Protein AF-A0A924B5R8-F1 (afdb_monomer_lite)

Secondary structure (DSSP, 8-state):
--HHHHHHHHHHHHHHHHHHHHHSTTS-GGGHHHHHHHHHHHHHS-GGGS-HHHHHHHHHHHHHHHHHHHHHHHHHHHTTT--HHHHHHHHHHHHHHHHHHHHHHGGGHHHHHHHHHHHHHHHHHHHHHHHHHHHH-TTPPPP-HHHHHHHHHHHHHHHHHHHHHHHHHHHHHHHHHH-

Radius of gyration: 19.92 Å; chains: 1; bounding box: 46×23×65 Å

pLDDT: mean 93.42, std 4.6, range [59.34, 98.38]

Foldseek 3Di:
DPLVVVLVVLLVVLLVQLLLCLLQVLDNSLVSLVVSLVVLCVSVVDCVLQDPVLVVLSVVLSVVLVVLLLCLLCVLQVVLPADPLLSVQLVVLLNVQLVVCCVPVPPCSSNVRRLVRSLVRSLVRRVVVVVVVCVVPVPDDDGPSVSNSVSSNRSSVRSSVVSNVSSVVSSVSSVSSSD

Sequence (179 aa):
METDSIVLLVIALAAFASALFTVAPILPGTLFIPLGAVIVGWVTGDWNRFPAWFWIAQGLLVVAYFVVDHVAQVAGVKRVGGSRAAMVGGAVGVFAGPLILAAVLGPFALLIGPPVGAVVGTLIGEQHAHRRRRELTPDMAAPDYRRLGFGALLAYVVSTGVKLGIVIVQVVLLWVCAR

Structure (mmCIF, N/CA/C/O backbone):
data_AF-A0A924B5R8-F1
#
_entry.id   AF-A0A924B5R8-F1
#
loop_
_atom_site.group_PDB
_atom_site.id
_atom_site.type_symbol
_atom_site.label_atom_id
_atom_site.label_alt_id
_atom_site.label_comp_id
_atom_site.label_asym_id
_atom_site.label_entity_id
_atom_site.label_seq_id
_atom_site.pdbx_PDB_ins_code
_atom_site.Cartn_x
_atom_site.Cartn_y
_atom_site.Cartn_z
_atom_site.occupancy
_atom_site.B_iso_or_equiv
_atom_site.auth_seq_id
_atom_site.auth_comp_id
_atom_site.auth_asym_id
_atom_site.auth_atom_id
_atom_site.pdbx_PDB_model_num
ATOM 1 N N . MET A 1 1 ? -9.359 5.883 32.866 1.00 59.34 1 MET A N 1
ATOM 2 C CA . MET A 1 1 ? -9.598 6.408 31.507 1.00 59.34 1 MET A CA 1
ATOM 3 C C . MET A 1 1 ? -11.014 6.016 31.145 1.00 59.34 1 MET A C 1
ATOM 5 O O . MET A 1 1 ? -11.348 4.856 31.337 1.00 59.34 1 MET A O 1
ATOM 9 N N . GLU A 1 2 ? -11.848 6.969 30.750 1.00 82.12 2 GLU A N 1
ATOM 10 C CA . GLU A 1 2 ? -13.227 6.696 30.333 1.00 82.12 2 GLU A CA 1
ATOM 11 C C . GLU A 1 2 ? -13.211 5.837 29.056 1.00 82.12 2 GLU A C 1
ATOM 13 O O . GLU A 1 2 ? -12.318 6.015 28.221 1.00 82.12 2 GLU A O 1
ATOM 18 N N . THR A 1 3 ? -14.134 4.882 28.914 1.00 83.06 3 THR A N 1
ATOM 19 C CA . THR A 1 3 ? -14.167 3.935 27.779 1.00 83.06 3 THR A CA 1
ATOM 20 C C . THR A 1 3 ? -14.129 4.662 26.432 1.00 83.06 3 THR A C 1
ATOM 22 O O . THR A 1 3 ? -13.390 4.266 25.532 1.00 83.06 3 THR A O 1
ATOM 25 N N . ASP A 1 4 ? -14.802 5.805 26.339 1.00 87.62 4 ASP A N 1
ATOM 26 C CA . ASP A 1 4 ? -14.841 6.654 25.147 1.00 87.62 4 ASP A CA 1
ATOM 27 C C . ASP A 1 4 ? -13.459 7.202 24.761 1.00 87.62 4 ASP A C 1
ATOM 29 O O . ASP A 1 4 ? -13.103 7.264 23.582 1.00 87.62 4 ASP A O 1
ATOM 33 N N . SER A 1 5 ? -12.625 7.531 25.754 1.00 91.56 5 SER A N 1
ATOM 34 C CA . SER A 1 5 ? -11.247 7.977 25.515 1.00 91.56 5 SER A CA 1
ATOM 35 C C . SER A 1 5 ? -10.382 6.848 24.946 1.00 91.56 5 SER A C 1
ATOM 37 O O . SER A 1 5 ? -9.521 7.097 24.102 1.00 91.56 5 SER A O 1
ATOM 39 N N . ILE A 1 6 ? -10.615 5.601 25.376 1.00 91.56 6 ILE A N 1
ATOM 40 C CA . ILE A 1 6 ? -9.912 4.427 24.835 1.00 91.56 6 ILE A CA 1
ATOM 41 C C . ILE A 1 6 ? -10.319 4.198 23.377 1.00 91.56 6 ILE A C 1
ATOM 43 O O . ILE A 1 6 ? -9.451 3.986 22.531 1.00 91.56 6 ILE A O 1
ATOM 47 N N . VAL A 1 7 ? -11.613 4.284 23.061 1.00 93.75 7 VAL A N 1
ATOM 48 C CA . VAL A 1 7 ? -12.118 4.102 21.690 1.00 93.75 7 VAL A CA 1
ATOM 49 C C . VAL A 1 7 ? -11.499 5.126 20.738 1.00 93.75 7 VAL A C 1
ATOM 51 O O . VAL A 1 7 ? -10.965 4.749 19.693 1.00 93.75 7 VAL A O 1
ATOM 54 N N . LEU A 1 8 ? -11.489 6.408 21.114 1.00 94.62 8 LEU A N 1
ATOM 55 C CA . LEU A 1 8 ? -10.874 7.462 20.300 1.00 94.62 8 LEU A CA 1
ATOM 56 C C . LEU A 1 8 ? -9.373 7.236 20.088 1.00 94.62 8 LEU A C 1
ATOM 58 O O . LEU A 1 8 ? -8.878 7.435 18.977 1.00 94.62 8 LEU A O 1
ATOM 62 N N . LEU A 1 9 ? -8.658 6.777 21.119 1.00 95.44 9 LEU A N 1
ATOM 63 C CA . LEU A 1 9 ? -7.240 6.441 21.006 1.00 95.44 9 LEU A CA 1
ATOM 64 C C . LEU A 1 9 ? -7.011 5.298 20.010 1.00 95.44 9 LEU A C 1
ATOM 66 O O . LEU A 1 9 ? -6.135 5.401 19.153 1.00 95.44 9 LEU A O 1
ATOM 70 N N . VAL A 1 10 ? -7.810 4.230 20.078 1.00 95.94 10 VAL A N 1
ATOM 71 C CA . VAL A 1 10 ? -7.704 3.092 19.151 1.00 95.94 10 VAL A CA 1
ATOM 72 C C . VAL A 1 10 ? -7.968 3.533 17.712 1.00 95.94 10 VAL A C 1
ATOM 74 O O . VAL A 1 10 ? -7.197 3.176 16.821 1.00 95.94 10 VAL A O 1
ATOM 77 N N . ILE A 1 11 ? -8.998 4.351 17.475 1.00 95.75 11 ILE A N 1
ATOM 78 C CA . ILE A 1 11 ? -9.304 4.888 16.139 1.00 95.75 11 ILE A CA 1
ATOM 79 C C . ILE A 1 11 ? -8.141 5.742 15.622 1.00 95.75 11 ILE A C 1
ATOM 81 O O . ILE A 1 11 ? -7.722 5.573 14.476 1.00 95.75 11 ILE A O 1
ATOM 85 N N . ALA A 1 12 ? -7.589 6.629 16.456 1.00 96.81 12 ALA A N 1
ATOM 86 C CA . ALA A 1 12 ? -6.471 7.488 16.076 1.00 96.81 12 ALA A CA 1
ATOM 87 C C . ALA A 1 12 ? -5.215 6.676 15.722 1.00 96.81 12 ALA A C 1
ATOM 89 O O . ALA A 1 12 ? -4.580 6.936 14.699 1.00 96.81 12 ALA A O 1
ATOM 90 N N . LEU A 1 13 ? -4.886 5.658 16.523 1.00 97.56 13 LEU A N 1
ATOM 91 C CA . LEU A 1 13 ? -3.752 4.768 16.266 1.00 97.56 13 LEU A CA 1
ATOM 92 C C . LEU A 1 13 ? -3.958 3.934 14.998 1.00 97.56 13 LEU A C 1
ATOM 94 O O . LEU A 1 13 ? -3.040 3.829 14.184 1.00 97.56 13 LEU A O 1
ATOM 98 N N . ALA A 1 14 ? -5.160 3.389 14.792 1.00 97.12 14 ALA A N 1
ATOM 99 C CA . ALA A 1 14 ? -5.5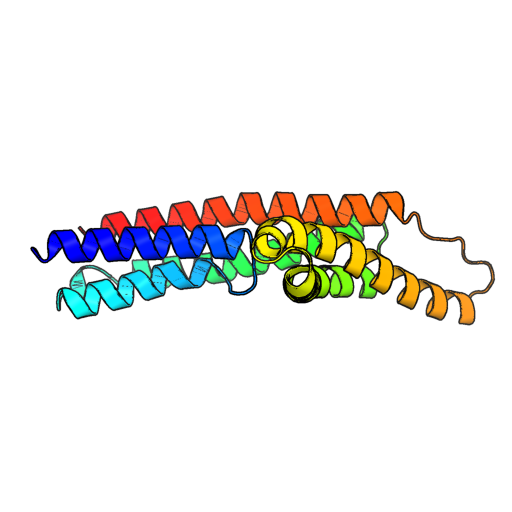00 2.642 13.586 1.00 97.12 14 ALA A CA 1
ATOM 100 C C . ALA A 1 14 ? -5.401 3.526 12.332 1.00 97.12 14 ALA A C 1
ATOM 102 O O . ALA A 1 14 ? -4.806 3.110 11.338 1.00 97.12 14 ALA A O 1
ATOM 103 N N . ALA A 1 15 ? -5.917 4.757 12.380 1.00 97.25 15 ALA A N 1
ATOM 104 C CA . ALA A 1 15 ? -5.834 5.717 11.280 1.00 97.25 15 ALA A CA 1
ATOM 105 C C . ALA A 1 15 ? -4.383 6.120 10.974 1.00 97.25 15 ALA A C 1
ATOM 107 O O . ALA A 1 15 ? -3.966 6.096 9.814 1.00 97.25 15 ALA A O 1
ATOM 108 N N . PHE A 1 16 ? -3.596 6.432 12.009 1.00 96.69 16 PHE A N 1
ATOM 109 C CA . PHE A 1 16 ? -2.185 6.786 11.862 1.00 96.69 16 PHE A CA 1
ATOM 110 C C . PHE A 1 16 ? -1.372 5.638 11.258 1.00 96.69 16 PHE A C 1
ATOM 112 O O . PHE A 1 16 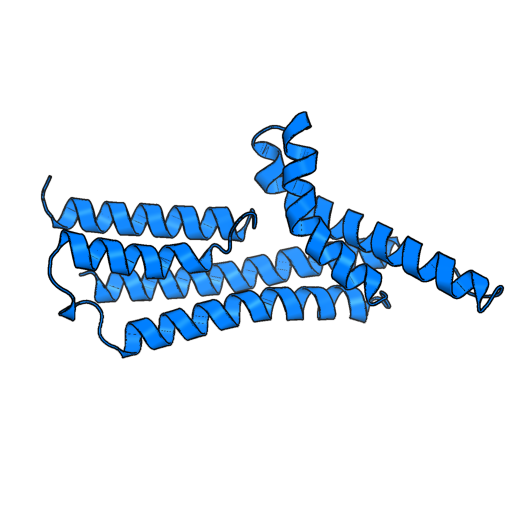? -0.670 5.840 10.266 1.00 96.69 16 PHE A O 1
ATOM 119 N N . ALA A 1 17 ? -1.511 4.424 11.800 1.00 96.00 17 ALA A N 1
ATOM 120 C CA . ALA A 1 17 ? -0.846 3.242 11.265 1.00 96.00 17 ALA A CA 1
ATOM 121 C C . ALA A 1 17 ? -1.271 2.984 9.811 1.00 96.00 17 ALA A C 1
ATOM 123 O O . ALA A 1 17 ? -0.417 2.786 8.949 1.00 96.00 17 ALA A O 1
ATOM 124 N N . SER A 1 18 ? -2.568 3.076 9.501 1.00 96.25 18 SER A N 1
ATOM 125 C CA . SER A 1 18 ? -3.074 2.877 8.136 1.00 96.25 18 SER A CA 1
ATOM 126 C C . SER A 1 18 ? -2.466 3.856 7.135 1.00 96.25 18 SER A C 1
ATOM 128 O O . SER A 1 18 ? -2.075 3.451 6.039 1.00 96.25 18 SER A O 1
ATOM 130 N N . ALA A 1 19 ? -2.363 5.137 7.498 1.00 95.06 19 ALA A N 1
ATOM 131 C CA . ALA A 1 19 ? -1.753 6.158 6.653 1.00 95.06 19 ALA A CA 1
ATOM 132 C C . ALA A 1 19 ? -0.245 5.915 6.484 1.00 95.06 19 ALA A C 1
ATOM 134 O O . ALA A 1 19 ? 0.249 5.881 5.354 1.00 95.06 19 ALA A O 1
ATOM 135 N N . LEU A 1 20 ? 0.468 5.668 7.588 1.00 93.19 20 LEU A N 1
ATOM 136 C CA . LEU A 1 20 ? 1.909 5.423 7.590 1.00 93.19 20 LEU A CA 1
ATOM 137 C C . LEU A 1 20 ? 2.273 4.218 6.719 1.00 93.19 20 LEU A C 1
ATOM 139 O O . LEU A 1 20 ? 3.111 4.337 5.830 1.00 93.19 20 LEU A O 1
ATOM 143 N N . PHE A 1 21 ? 1.603 3.084 6.919 1.00 92.62 21 PHE A N 1
ATOM 144 C CA . PHE A 1 21 ? 1.858 1.857 6.166 1.00 92.62 21 PHE A CA 1
ATOM 145 C C . PHE A 1 21 ? 1.294 1.889 4.739 1.00 92.62 21 PHE A C 1
ATOM 147 O O . PHE A 1 21 ? 1.662 1.064 3.913 1.00 92.62 21 PHE A O 1
ATOM 154 N N . THR A 1 22 ? 0.444 2.859 4.393 1.00 93.75 22 THR A N 1
ATOM 155 C CA . THR A 1 22 ? 0.052 3.078 2.991 1.00 93.75 22 THR A CA 1
ATOM 156 C C . THR A 1 22 ? 1.121 3.814 2.197 1.00 93.75 22 THR A C 1
ATOM 158 O O . THR A 1 22 ? 1.313 3.508 1.020 1.00 93.75 22 THR A O 1
ATOM 161 N N . VAL A 1 23 ? 1.829 4.745 2.838 1.00 90.25 23 VAL A N 1
ATOM 162 C CA . VAL A 1 23 ? 2.967 5.457 2.240 1.00 90.25 23 VAL A CA 1
ATOM 163 C C . VAL A 1 23 ? 4.245 4.623 2.324 1.00 90.25 23 VAL A C 1
ATOM 165 O O . VAL A 1 23 ? 5.036 4.623 1.398 1.00 90.25 23 VAL A O 1
ATOM 168 N N . ALA A 1 24 ? 4.456 3.882 3.405 1.00 87.81 24 ALA A N 1
ATOM 169 C CA . ALA A 1 24 ? 5.588 2.980 3.569 1.00 87.81 24 ALA A CA 1
ATOM 170 C C . ALA A 1 24 ? 5.070 1.535 3.617 1.00 87.81 24 ALA A C 1
ATOM 172 O O . ALA A 1 24 ? 4.871 1.003 4.713 1.00 87.81 24 ALA A O 1
ATOM 173 N N . PRO A 1 25 ? 4.818 0.897 2.456 1.00 79.25 25 PRO A N 1
ATOM 174 C CA . PRO A 1 25 ? 4.111 -0.377 2.355 1.00 79.25 25 PRO A CA 1
ATOM 175 C C . PRO A 1 25 ? 4.974 -1.566 2.785 1.00 79.25 25 PRO A C 1
ATOM 177 O O . PRO A 1 25 ? 5.170 -2.506 2.034 1.00 79.25 25 PRO A O 1
ATOM 180 N N . ILE A 1 26 ? 5.490 -1.556 4.011 1.00 82.88 26 ILE A N 1
ATOM 181 C CA . ILE A 1 26 ? 6.036 -2.756 4.658 1.00 82.88 26 ILE A CA 1
ATOM 182 C C . ILE A 1 26 ? 4.885 -3.703 5.019 1.00 82.88 26 ILE A C 1
ATOM 184 O O . ILE A 1 26 ? 5.020 -4.920 4.923 1.00 82.88 26 ILE A O 1
ATOM 188 N N . LEU A 1 27 ? 3.738 -3.131 5.395 1.00 87.38 27 LEU A N 1
ATOM 189 C CA . LEU A 1 27 ? 2.485 -3.829 5.654 1.00 87.38 27 LEU A CA 1
ATOM 190 C C . LEU A 1 27 ? 1.342 -3.145 4.890 1.00 87.38 27 LEU A C 1
ATOM 192 O O . LEU A 1 27 ? 1.422 -1.946 4.630 1.00 87.38 27 LEU A O 1
ATOM 196 N N . PRO A 1 28 ? 0.257 -3.859 4.550 1.00 89.94 28 PRO A N 1
ATOM 197 C CA . PRO A 1 28 ? -0.905 -3.242 3.922 1.00 89.94 28 PRO A CA 1
ATOM 198 C C . PRO A 1 28 ? -1.640 -2.345 4.928 1.00 89.94 28 PRO A C 1
ATOM 200 O O . PRO A 1 28 ? -2.309 -2.836 5.839 1.00 89.94 28 PRO A O 1
ATOM 203 N N . GLY A 1 29 ? -1.545 -1.023 4.751 1.00 93.19 29 GLY A N 1
ATOM 204 C CA . GLY A 1 29 ? -2.140 -0.043 5.670 1.00 93.19 29 GLY A CA 1
ATOM 205 C C . GLY A 1 29 ? -3.649 -0.222 5.880 1.00 93.19 29 GLY A C 1
ATOM 206 O O . GLY A 1 29 ? -4.160 -0.016 6.974 1.00 93.19 29 GLY A O 1
ATOM 207 N N . THR A 1 30 ? -4.361 -0.705 4.863 1.00 96.62 30 THR A N 1
ATOM 208 C CA . THR A 1 30 ? -5.808 -0.971 4.916 1.00 96.62 30 THR A CA 1
ATOM 209 C C . THR A 1 30 ? -6.242 -1.949 6.019 1.00 96.62 30 THR A C 1
ATOM 211 O O . THR A 1 30 ? -7.388 -1.896 6.460 1.00 96.62 30 THR A O 1
ATOM 214 N N . LEU A 1 31 ? -5.345 -2.824 6.496 1.00 97.12 31 LEU A N 1
ATOM 215 C CA . LEU A 1 31 ? -5.670 -3.849 7.496 1.00 97.12 31 LEU A CA 1
ATOM 216 C C . LEU A 1 31 ? -5.780 -3.292 8.919 1.00 97.12 31 LEU A C 1
ATOM 218 O O . LEU A 1 31 ? -6.460 -3.887 9.753 1.00 97.12 31 LEU A O 1
ATOM 222 N N . PHE A 1 32 ? -5.160 -2.147 9.211 1.00 97.69 32 PHE A N 1
ATOM 223 C CA . PHE A 1 32 ? -5.186 -1.580 10.561 1.00 97.69 32 PHE A CA 1
ATOM 224 C C . PHE A 1 32 ? -6.577 -1.068 10.958 1.00 97.69 32 PHE A C 1
ATOM 226 O O . PHE A 1 32 ? -6.902 -1.070 12.143 1.00 97.69 32 PHE A O 1
ATOM 233 N N . ILE A 1 33 ? -7.433 -0.697 9.999 1.00 98.06 33 ILE A N 1
ATOM 234 C CA . ILE A 1 33 ? -8.798 -0.232 10.285 1.00 98.06 33 ILE A CA 1
ATOM 235 C C . ILE A 1 33 ? -9.744 -1.348 10.758 1.00 98.06 33 ILE A C 1
ATOM 237 O O . ILE A 1 33 ? -10.320 -1.195 11.839 1.00 98.06 33 ILE A O 1
ATOM 241 N N . PRO A 1 34 ? -9.923 -2.473 10.035 1.00 97.62 34 PRO A N 1
ATOM 242 C CA . PRO A 1 34 ? -10.736 -3.576 10.542 1.00 97.62 34 PRO A CA 1
ATOM 243 C C . PRO A 1 34 ? -10.154 -4.169 11.834 1.00 97.62 34 PRO A C 1
ATOM 245 O O . PRO A 1 34 ? -10.922 -4.546 12.714 1.00 97.62 34 PRO A O 1
ATOM 248 N N . LEU A 1 35 ? -8.825 -4.181 12.010 1.00 97.75 35 LEU A N 1
ATOM 249 C CA . LEU A 1 35 ? -8.208 -4.540 13.294 1.00 97.75 35 LEU A CA 1
ATOM 250 C C . LEU A 1 35 ? -8.600 -3.565 14.415 1.00 97.75 35 LEU A C 1
ATOM 252 O O . LEU A 1 35 ? -8.934 -4.000 15.514 1.00 97.75 35 LEU A O 1
ATOM 256 N N . GLY A 1 36 ? -8.627 -2.260 14.133 1.00 97.12 36 GLY A N 1
ATOM 257 C CA . GLY A 1 36 ? -9.127 -1.244 15.058 1.00 97.12 36 GLY A CA 1
ATOM 258 C C . GLY A 1 36 ? -10.577 -1.498 15.481 1.00 97.12 36 GLY A C 1
ATOM 259 O O . GLY A 1 36 ? -10.877 -1.429 16.669 1.00 97.12 36 GLY A O 1
ATOM 260 N N . ALA A 1 37 ? -11.457 -1.875 14.545 1.00 97.25 37 ALA A N 1
ATOM 261 C CA . ALA A 1 37 ? -12.836 -2.262 14.865 1.00 97.25 37 ALA A CA 1
ATOM 262 C C . ALA A 1 37 ? -12.910 -3.484 15.791 1.00 97.25 37 ALA A C 1
ATOM 264 O O . ALA A 1 37 ? -13.668 -3.465 16.758 1.00 97.25 37 ALA A O 1
ATOM 265 N N . VAL A 1 38 ? -12.100 -4.524 15.540 1.00 97.56 38 VAL A N 1
ATOM 266 C CA . VAL A 1 38 ? -12.022 -5.700 16.430 1.00 97.56 38 VAL A CA 1
ATOM 267 C C . VAL A 1 38 ? -11.631 -5.276 17.847 1.00 97.56 38 VAL A C 1
ATOM 269 O O . VAL A 1 38 ? -12.280 -5.680 18.810 1.00 97.56 38 VAL A O 1
ATOM 272 N N . ILE A 1 39 ? -10.608 -4.426 17.979 1.00 96.69 39 ILE A N 1
ATOM 273 C CA . ILE A 1 39 ? -10.133 -3.943 19.282 1.00 96.69 39 ILE A CA 1
ATOM 274 C C . ILE A 1 39 ? -11.219 -3.120 19.989 1.00 96.69 39 ILE A C 1
ATOM 276 O O . ILE A 1 39 ? -11.460 -3.335 21.175 1.00 96.69 39 ILE A O 1
ATOM 280 N N . VAL A 1 40 ? -11.909 -2.217 19.281 1.00 95.81 40 VAL A N 1
ATOM 281 C CA . VAL A 1 40 ? -13.022 -1.437 19.853 1.00 95.81 40 VAL A CA 1
ATOM 282 C C . VAL A 1 40 ? -14.149 -2.355 20.332 1.00 95.81 40 VAL A C 1
ATOM 284 O O . VAL A 1 40 ? -14.644 -2.168 21.444 1.00 95.81 40 VAL A O 1
ATOM 287 N N . GLY A 1 41 ? -14.522 -3.371 19.549 1.00 95.19 41 GLY A N 1
ATOM 288 C CA . GLY A 1 41 ? -15.537 -4.355 19.942 1.00 95.19 41 GLY A CA 1
ATOM 289 C C . GLY A 1 41 ? -15.154 -5.117 21.214 1.00 95.19 41 GLY A C 1
ATOM 290 O O . GLY A 1 41 ? -15.987 -5.301 22.098 1.00 95.19 41 GLY A O 1
ATOM 291 N N . TRP A 1 42 ? -13.880 -5.493 21.366 1.00 95.19 42 TRP A N 1
ATOM 292 C CA . TRP A 1 42 ? -13.378 -6.158 22.578 1.00 95.19 42 TRP A CA 1
ATOM 293 C C . TRP A 1 42 ? -13.345 -5.246 23.801 1.00 95.19 42 TRP A C 1
ATOM 295 O O . TRP A 1 42 ? -13.754 -5.666 24.879 1.00 95.19 42 TRP A O 1
ATOM 305 N N . VAL A 1 43 ? -12.871 -4.009 23.647 1.00 93.25 43 VAL A N 1
ATOM 306 C CA . VAL A 1 43 ? -12.754 -3.053 24.759 1.00 93.25 43 VAL A CA 1
ATOM 307 C C . VAL A 1 43 ? -14.125 -2.629 25.281 1.00 93.25 43 VAL A C 1
ATOM 309 O O . VAL A 1 43 ? -14.298 -2.464 26.485 1.00 93.25 43 VAL A O 1
ATOM 312 N N . THR A 1 44 ? -15.095 -2.440 24.386 1.00 92.38 44 THR A N 1
ATOM 313 C CA . THR A 1 44 ? -16.453 -2.008 24.754 1.00 92.38 44 THR A CA 1
ATOM 314 C C . THR A 1 44 ? -17.359 -3.169 25.157 1.00 92.38 44 THR A C 1
ATOM 316 O O . THR A 1 44 ? -18.347 -2.953 25.853 1.00 92.38 44 THR A O 1
ATOM 319 N N . GLY A 1 45 ? -17.049 -4.393 24.716 1.00 92.25 45 GLY A N 1
ATOM 320 C CA . GLY A 1 45 ? -17.941 -5.548 24.837 1.00 92.25 45 GLY A CA 1
ATOM 321 C C . GLY A 1 45 ? -19.185 -5.459 23.943 1.00 92.25 45 GLY A C 1
ATOM 322 O O . GLY A 1 45 ? -20.070 -6.305 24.053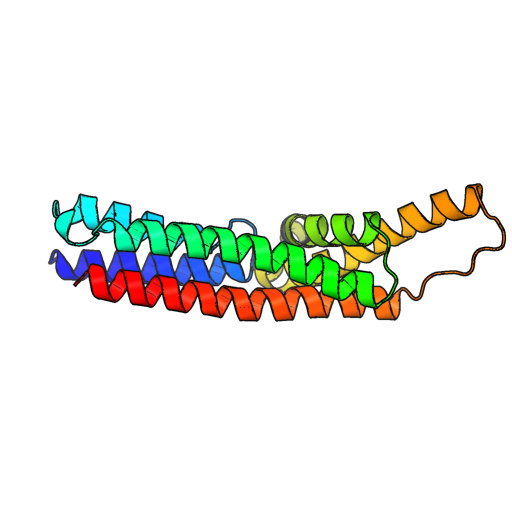 1.00 92.25 45 GLY A O 1
ATOM 323 N N . ASP A 1 46 ? -19.262 -4.458 23.060 1.00 91.12 46 ASP A N 1
ATOM 324 C CA . ASP A 1 46 ? -20.437 -4.147 22.252 1.00 91.12 46 ASP A CA 1
ATOM 325 C C . ASP A 1 46 ? -20.151 -4.330 20.758 1.00 91.12 46 ASP A C 1
ATOM 327 O O . ASP A 1 46 ? -19.751 -3.420 20.030 1.00 91.12 46 ASP A O 1
ATOM 331 N N . TRP A 1 47 ? -20.381 -5.551 20.288 1.00 92.69 47 TRP A N 1
ATOM 332 C CA . TRP A 1 47 ? -20.227 -5.907 18.880 1.00 92.69 47 TRP A CA 1
ATOM 333 C C . TRP A 1 47 ? -21.362 -5.416 17.988 1.00 92.69 47 TRP A C 1
ATOM 335 O O . TRP A 1 47 ? -21.205 -5.413 16.765 1.00 92.69 47 TRP A O 1
ATOM 345 N N . ASN A 1 48 ? -22.480 -4.969 18.566 1.00 91.81 48 ASN A N 1
ATOM 346 C CA . ASN A 1 48 ? -23.601 -4.454 17.782 1.00 91.81 48 ASN A CA 1
ATOM 347 C C . ASN A 1 48 ? -23.248 -3.129 17.090 1.00 91.81 48 ASN A C 1
ATOM 349 O O . ASN A 1 48 ? -23.860 -2.793 16.077 1.00 91.81 48 ASN A O 1
ATOM 353 N N . ARG A 1 49 ? -22.201 -2.440 17.570 1.00 91.56 49 ARG A N 1
ATOM 354 C CA . ARG A 1 49 ? -21.556 -1.296 16.905 1.00 91.56 49 ARG A CA 1
ATOM 355 C C . ARG A 1 49 ? -21.104 -1.606 15.479 1.00 91.56 49 ARG A C 1
ATOM 357 O O . ARG A 1 49 ? -21.149 -0.733 14.620 1.00 91.56 49 ARG A O 1
ATOM 364 N N . PHE A 1 50 ? -20.694 -2.847 15.199 1.00 96.56 50 PHE A N 1
ATOM 365 C CA . PHE A 1 50 ? -20.130 -3.254 13.907 1.00 96.56 50 PHE A CA 1
ATOM 366 C C . PHE A 1 50 ? -21.023 -4.284 13.200 1.00 96.56 50 PHE A C 1
ATOM 368 O O . PHE A 1 50 ? -20.718 -5.481 13.202 1.00 96.56 50 PHE A O 1
ATOM 375 N N . PRO A 1 51 ? -22.119 -3.838 12.559 1.00 95.75 51 PRO A N 1
ATOM 376 C CA . PRO A 1 51 ? -23.024 -4.719 11.825 1.00 95.75 51 PRO A CA 1
ATOM 377 C C . PRO A 1 51 ? -22.338 -5.373 10.616 1.00 95.75 51 PRO A C 1
ATOM 379 O O . PRO A 1 51 ? -21.309 -4.914 10.125 1.00 95.75 51 PRO A O 1
ATOM 382 N N . ALA A 1 52 ? -22.949 -6.425 10.064 1.00 96.19 52 ALA A N 1
ATOM 383 C CA . ALA A 1 52 ? -22.377 -7.192 8.951 1.00 96.19 52 ALA A CA 1
ATOM 384 C C . ALA A 1 52 ? -21.978 -6.332 7.734 1.00 96.19 52 ALA A C 1
ATOM 386 O O . ALA A 1 52 ? -20.951 -6.594 7.106 1.00 96.19 52 ALA A O 1
ATOM 387 N N . TRP A 1 53 ? -22.744 -5.279 7.419 1.00 96.75 53 TRP A N 1
ATOM 388 C CA . TRP A 1 53 ? -22.424 -4.391 6.297 1.00 96.75 53 TRP A CA 1
ATOM 389 C C . TRP A 1 53 ? -21.075 -3.680 6.481 1.00 96.75 53 TRP A C 1
ATOM 391 O O . TRP A 1 53 ? -20.371 -3.478 5.493 1.00 96.75 53 TRP A O 1
ATOM 401 N N . PHE A 1 54 ? -20.687 -3.349 7.720 1.00 97.81 54 PHE A N 1
ATOM 402 C CA . PHE A 1 54 ? -19.404 -2.712 8.019 1.00 97.81 54 PHE A CA 1
ATOM 403 C C . PHE A 1 54 ? -18.254 -3.641 7.628 1.00 97.81 54 PHE A C 1
ATOM 405 O O . PHE A 1 54 ? -17.357 -3.237 6.892 1.00 97.81 54 PHE A O 1
ATOM 412 N N . TRP A 1 55 ? -18.314 -4.907 8.043 1.00 97.69 55 TRP A N 1
ATOM 413 C CA . TRP A 1 55 ? -17.290 -5.904 7.718 1.00 97.69 55 TRP A CA 1
ATOM 414 C C . TRP A 1 55 ? -17.206 -6.190 6.220 1.00 97.69 55 TRP A C 1
ATOM 416 O O . TRP A 1 55 ? -16.105 -6.290 5.678 1.00 97.69 55 TRP A O 1
ATOM 426 N N . ILE A 1 56 ? -18.351 -6.256 5.535 1.00 98.25 56 ILE A N 1
ATOM 427 C CA . ILE A 1 56 ? -18.397 -6.404 4.075 1.00 98.25 56 ILE A CA 1
ATOM 428 C C . ILE A 1 56 ? -17.742 -5.193 3.399 1.00 98.25 56 ILE A C 1
ATOM 430 O O . ILE A 1 56 ? -16.894 -5.366 2.525 1.00 98.25 56 ILE A O 1
ATOM 434 N N . ALA A 1 57 ? -18.075 -3.972 3.828 1.00 98.06 57 ALA A N 1
ATOM 435 C CA . ALA A 1 57 ? -17.483 -2.753 3.287 1.00 98.06 57 ALA A CA 1
ATOM 436 C C . ALA A 1 57 ? -15.965 -2.703 3.521 1.00 98.06 57 ALA A C 1
ATOM 438 O O . ALA A 1 57 ? -15.214 -2.432 2.586 1.00 98.06 57 ALA A O 1
ATOM 439 N N . GLN A 1 58 ? -15.494 -3.031 4.729 1.00 98.19 58 GLN A N 1
ATOM 440 C CA . GLN A 1 58 ? -14.062 -3.114 5.032 1.00 98.19 58 GLN A CA 1
ATOM 441 C C . GLN A 1 58 ? -13.364 -4.165 4.162 1.00 98.19 58 GLN A C 1
ATOM 443 O O . GLN A 1 58 ? -12.328 -3.869 3.574 1.00 98.19 58 GLN A O 1
ATOM 448 N N . GLY A 1 59 ? -13.943 -5.360 4.012 1.00 98.06 59 GLY A N 1
ATOM 449 C CA . GLY A 1 59 ? -13.391 -6.409 3.153 1.00 98.06 59 GLY A CA 1
ATOM 450 C C . GLY A 1 59 ? -13.271 -5.970 1.692 1.00 98.06 59 GLY A C 1
ATOM 451 O O . GLY A 1 59 ? -12.225 -6.162 1.072 1.00 98.06 59 GLY A O 1
ATOM 452 N N . LEU A 1 60 ? -14.300 -5.311 1.152 1.00 98.38 60 LEU A N 1
ATOM 453 C CA . LEU A 1 60 ? -14.273 -4.771 -0.211 1.00 98.38 60 LEU A CA 1
ATOM 454 C C . LEU A 1 60 ? -13.217 -3.672 -0.380 1.00 98.38 60 LEU A C 1
ATOM 456 O O . LEU A 1 60 ? -12.514 -3.659 -1.390 1.00 98.38 60 LEU A O 1
ATOM 460 N N . LEU A 1 61 ? -13.067 -2.782 0.604 1.00 98.19 61 LEU A N 1
ATOM 461 C CA . LEU A 1 61 ? -12.051 -1.724 0.584 1.00 98.19 61 LEU A CA 1
ATOM 462 C C . LEU A 1 61 ? -10.629 -2.298 0.662 1.00 98.19 61 LEU A C 1
ATOM 464 O O . LEU A 1 61 ? -9.754 -1.831 -0.065 1.00 98.19 61 LEU A O 1
ATOM 468 N N . VAL A 1 62 ? -10.412 -3.358 1.447 1.00 97.81 62 VAL A N 1
ATOM 469 C CA . VAL A 1 62 ? -9.135 -4.093 1.492 1.00 97.81 62 VAL A CA 1
ATOM 470 C C . VAL A 1 62 ? -8.820 -4.721 0.132 1.00 97.81 62 VAL A C 1
ATOM 472 O O . VAL A 1 62 ? -7.706 -4.582 -0.369 1.00 97.81 62 VAL A O 1
ATOM 475 N N . VAL A 1 63 ? -9.789 -5.378 -0.510 1.00 97.75 63 VAL A N 1
ATOM 476 C CA . VAL A 1 63 ? -9.588 -5.945 -1.855 1.00 97.75 63 VAL A CA 1
ATOM 477 C C . VAL A 1 63 ? -9.279 -4.840 -2.865 1.00 97.75 63 VAL A C 1
ATOM 479 O O . VAL A 1 63 ? -8.305 -4.947 -3.613 1.00 97.75 63 VAL A O 1
ATOM 482 N N . ALA A 1 64 ? -10.054 -3.753 -2.858 1.00 97.56 64 ALA A N 1
ATOM 483 C CA . ALA A 1 64 ? -9.832 -2.605 -3.733 1.00 97.56 64 ALA A CA 1
ATOM 484 C C . ALA A 1 64 ? -8.430 -2.005 -3.544 1.00 97.56 64 ALA A C 1
ATOM 486 O O . ALA A 1 64 ? -7.768 -1.682 -4.529 1.00 97.56 64 ALA A O 1
ATOM 487 N N . TYR A 1 65 ? -7.942 -1.926 -2.305 1.00 96.12 65 TYR A N 1
ATOM 488 C CA . TYR A 1 65 ? -6.603 -1.438 -1.979 1.00 96.12 65 TYR A CA 1
ATOM 489 C C . TYR A 1 65 ? -5.500 -2.224 -2.706 1.00 96.12 65 TYR A C 1
ATOM 491 O O . TYR A 1 65 ? -4.641 -1.625 -3.353 1.00 96.12 65 TYR A O 1
ATOM 499 N N . PHE A 1 66 ? -5.544 -3.560 -2.670 1.00 93.81 66 PHE A N 1
ATOM 500 C CA . PHE A 1 66 ? -4.563 -4.397 -3.378 1.00 93.81 66 PHE A CA 1
ATOM 501 C C . PHE A 1 66 ? -4.718 -4.333 -4.901 1.00 93.81 66 PHE A C 1
ATOM 503 O O . PHE A 1 66 ? -3.724 -4.361 -5.633 1.00 93.81 66 PHE A O 1
ATOM 510 N N . VAL A 1 67 ? -5.956 -4.224 -5.392 1.00 95.06 67 VAL A N 1
ATOM 511 C CA . VAL A 1 67 ? -6.225 -4.064 -6.828 1.00 95.06 67 VAL A CA 1
ATOM 512 C C . VAL A 1 67 ? -5.610 -2.767 -7.348 1.00 95.06 67 VAL A C 1
ATOM 514 O O . VAL A 1 67 ? -5.011 -2.778 -8.423 1.00 95.06 67 VAL A O 1
ATOM 517 N N . VAL A 1 68 ? -5.693 -1.671 -6.589 1.00 94.88 68 VAL A N 1
ATOM 518 C CA . VAL A 1 68 ? -5.093 -0.382 -6.963 1.00 94.88 68 VAL A CA 1
ATOM 519 C C . VAL A 1 68 ? -3.586 -0.508 -7.176 1.00 94.88 68 VAL A C 1
ATOM 521 O O . VAL A 1 68 ? -3.092 -0.024 -8.194 1.00 94.88 68 VAL A O 1
ATOM 524 N N . ASP A 1 69 ? -2.865 -1.196 -6.288 1.00 88.31 69 ASP A N 1
ATOM 525 C CA . ASP A 1 69 ? -1.417 -1.400 -6.439 1.00 88.31 69 ASP A CA 1
ATOM 526 C C . ASP A 1 69 ? -1.078 -2.187 -7.705 1.00 88.31 69 ASP A C 1
ATOM 528 O O . ASP A 1 69 ? -0.216 -1.786 -8.494 1.00 88.31 69 ASP A O 1
ATOM 532 N N . HIS A 1 70 ? -1.799 -3.282 -7.947 1.00 88.38 70 HIS A N 1
ATOM 533 C CA . HIS A 1 70 ? -1.561 -4.105 -9.125 1.00 88.38 70 HIS A CA 1
ATOM 534 C C . HIS A 1 70 ? -1.869 -3.348 -10.423 1.00 88.38 70 HIS A C 1
ATOM 536 O O . HIS A 1 70 ? -1.057 -3.329 -11.352 1.00 88.38 70 HIS A O 1
ATOM 542 N N . VAL A 1 71 ? -3.027 -2.687 -10.481 1.00 93.94 71 VAL A N 1
ATOM 543 C CA . VAL A 1 71 ? -3.478 -1.947 -11.663 1.00 93.94 71 VAL A CA 1
ATOM 544 C C . VAL A 1 71 ? -2.572 -0.756 -11.934 1.00 93.94 71 VAL A C 1
ATOM 546 O O . VAL A 1 71 ? -2.196 -0.551 -13.086 1.00 93.94 71 VAL A O 1
ATOM 549 N N . ALA A 1 72 ? -2.184 0.011 -10.915 1.00 92.56 72 ALA A N 1
ATOM 550 C CA . ALA A 1 72 ? -1.310 1.162 -11.098 1.00 92.56 72 ALA A CA 1
ATOM 551 C C . ALA A 1 72 ? 0.070 0.747 -11.610 1.00 92.56 72 ALA A C 1
ATOM 553 O O . ALA A 1 72 ? 0.559 1.349 -12.568 1.00 92.56 72 ALA A O 1
ATOM 554 N N . GLN A 1 73 ? 0.669 -0.305 -11.039 1.00 87.75 73 GLN A N 1
ATOM 555 C CA . GLN A 1 73 ? 1.978 -0.791 -11.474 1.00 87.75 73 GLN A CA 1
ATOM 556 C C . GLN A 1 73 ? 1.937 -1.276 -12.925 1.00 87.75 73 GLN A C 1
ATOM 558 O O . GLN A 1 73 ? 2.784 -0.900 -13.740 1.00 87.75 73 GLN A O 1
ATOM 563 N N . VAL A 1 74 ? 0.921 -2.071 -13.272 1.00 90.62 74 VAL A N 1
ATOM 564 C CA . VAL A 1 74 ? 0.738 -2.554 -14.643 1.00 90.62 74 VAL A CA 1
ATOM 565 C C . VAL A 1 74 ? 0.473 -1.386 -15.587 1.00 90.62 74 VAL A C 1
ATOM 567 O O . VAL A 1 74 ? 1.128 -1.279 -16.618 1.00 90.62 74 VAL A O 1
ATOM 570 N N . ALA A 1 75 ? -0.444 -0.482 -15.253 1.00 92.62 75 ALA A N 1
ATOM 571 C CA . ALA A 1 75 ? -0.802 0.635 -16.116 1.00 92.62 75 ALA A CA 1
ATOM 572 C C . ALA A 1 75 ? 0.364 1.614 -16.315 1.00 92.62 75 ALA A C 1
ATOM 574 O O . ALA A 1 75 ? 0.607 2.028 -17.446 1.00 92.62 75 ALA A O 1
ATOM 575 N N . GLY A 1 76 ? 1.101 1.972 -15.263 1.00 91.56 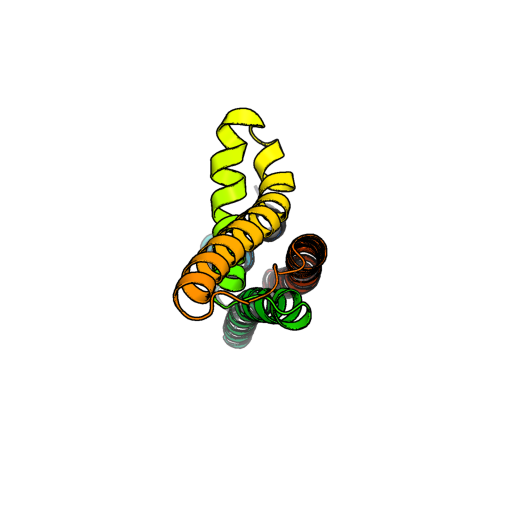76 GLY A N 1
ATOM 576 C CA . GLY A 1 76 ? 2.194 2.942 -15.352 1.00 91.56 76 GLY A CA 1
ATOM 577 C C . GLY A 1 76 ? 3.398 2.421 -16.130 1.00 91.56 76 GLY A C 1
ATOM 578 O O . GLY A 1 76 ? 3.915 3.125 -16.996 1.00 91.56 76 GLY A O 1
ATOM 579 N N . VAL A 1 77 ? 3.804 1.169 -15.896 1.00 93.00 77 VAL A N 1
ATOM 580 C CA . VAL A 1 77 ? 4.988 0.579 -16.546 1.00 93.00 77 VAL A CA 1
ATOM 581 C C . VAL A 1 77 ? 4.668 0.028 -17.940 1.00 93.00 77 VAL A C 1
ATOM 583 O O . VAL A 1 77 ? 5.453 0.202 -18.873 1.00 93.00 77 VAL A O 1
ATOM 586 N N . LYS A 1 78 ? 3.500 -0.594 -18.143 1.00 91.56 78 LYS A N 1
ATOM 587 C CA . LYS A 1 78 ? 3.135 -1.166 -19.451 1.00 91.56 78 LYS A CA 1
ATOM 588 C C . LYS A 1 78 ? 2.862 -0.088 -20.501 1.00 91.56 78 LYS A C 1
ATOM 590 O O . LYS A 1 78 ? 3.199 -0.291 -21.663 1.00 91.56 78 LYS A O 1
ATOM 595 N N . ARG A 1 79 ? 2.300 1.067 -20.113 1.00 90.00 79 ARG A N 1
ATOM 596 C CA . ARG A 1 79 ? 2.056 2.198 -21.036 1.00 90.00 79 ARG A CA 1
ATOM 597 C C . ARG A 1 79 ? 3.337 2.751 -21.659 1.00 90.00 79 ARG A C 1
ATOM 599 O O . ARG A 1 79 ? 3.288 3.257 -22.772 1.00 90.00 79 ARG A O 1
ATOM 606 N N . VAL A 1 80 ? 4.467 2.634 -20.964 1.00 90.88 80 VAL A N 1
ATOM 607 C CA . VAL A 1 80 ? 5.785 3.069 -21.454 1.00 90.88 80 VAL A CA 1
ATOM 608 C C . VAL A 1 80 ? 6.594 1.931 -22.093 1.00 90.88 80 VAL A C 1
ATOM 610 O O . VAL A 1 80 ? 7.775 2.105 -22.370 1.00 90.88 80 VAL A O 1
ATOM 613 N N . GLY A 1 81 ? 5.963 0.779 -22.359 1.00 90.19 81 GLY A N 1
ATOM 614 C CA . GLY A 1 81 ? 6.575 -0.352 -23.065 1.00 90.19 81 GLY A CA 1
ATOM 615 C C . GLY A 1 81 ? 7.351 -1.332 -22.182 1.00 90.19 81 GLY A C 1
ATOM 616 O O . GLY A 1 81 ? 8.078 -2.168 -22.711 1.00 90.19 81 GLY A O 1
ATOM 617 N N . GLY A 1 82 ? 7.209 -1.257 -20.856 1.00 92.38 82 GLY A N 1
ATOM 618 C CA . GLY A 1 82 ? 7.942 -2.129 -19.941 1.00 92.38 82 GLY A CA 1
ATOM 619 C C . GLY A 1 82 ? 7.516 -3.592 -19.974 1.00 92.38 82 GLY A C 1
ATOM 620 O O . GLY A 1 82 ? 6.347 -3.940 -20.172 1.00 92.38 82 GLY A O 1
ATOM 621 N N . SER A 1 83 ? 8.489 -4.467 -19.742 1.00 94.50 83 SER A N 1
ATOM 622 C CA . SER A 1 83 ? 8.300 -5.910 -19.684 1.00 94.50 83 SER A CA 1
ATOM 623 C C . SER A 1 83 ? 7.567 -6.362 -18.416 1.00 94.50 83 SER A C 1
ATOM 625 O O . SER A 1 83 ? 7.428 -5.644 -17.424 1.00 94.50 83 SER A O 1
ATOM 627 N N . ARG A 1 84 ? 7.137 -7.630 -18.403 1.00 94.31 84 ARG A N 1
ATOM 628 C CA . ARG A 1 84 ? 6.571 -8.252 -17.196 1.00 94.31 84 ARG A CA 1
ATOM 629 C C . ARG A 1 84 ? 7.566 -8.299 -16.039 1.00 94.31 84 ARG A C 1
ATOM 631 O O . ARG A 1 84 ? 7.160 -8.121 -14.896 1.00 94.31 84 ARG A O 1
ATOM 638 N N . ALA A 1 85 ? 8.850 -8.491 -16.333 1.00 95.19 85 ALA A N 1
ATOM 639 C CA . ALA A 1 85 ? 9.887 -8.471 -15.311 1.00 95.19 85 ALA A CA 1
ATOM 640 C C . ALA A 1 85 ? 10.087 -7.063 -14.737 1.00 95.19 85 ALA A C 1
ATOM 642 O O . ALA A 1 85 ? 10.306 -6.949 -13.540 1.00 95.19 85 ALA A O 1
ATOM 643 N N . ALA A 1 86 ? 9.936 -6.004 -15.539 1.00 95.44 86 ALA A N 1
ATOM 644 C CA . ALA A 1 86 ? 9.948 -4.629 -15.043 1.00 95.44 86 ALA A CA 1
ATOM 645 C C . ALA A 1 86 ? 8.774 -4.354 -14.092 1.00 95.44 86 ALA A C 1
ATOM 647 O O . ALA A 1 86 ? 8.966 -3.808 -13.011 1.00 95.44 86 ALA A O 1
ATOM 648 N N . MET A 1 87 ? 7.564 -4.806 -14.438 1.00 95.31 87 MET A N 1
ATOM 649 C CA . MET A 1 87 ? 6.392 -4.666 -13.561 1.00 95.31 87 MET A CA 1
ATOM 650 C C . MET A 1 87 ? 6.592 -5.376 -12.213 1.00 95.31 87 MET A C 1
ATOM 652 O O . MET A 1 87 ? 6.365 -4.777 -11.163 1.00 95.31 87 MET A O 1
ATOM 656 N N . VAL A 1 88 ? 7.050 -6.633 -12.241 1.00 94.81 88 VAL A N 1
ATOM 657 C CA . VAL A 1 88 ? 7.321 -7.429 -11.030 1.00 94.81 88 VAL A CA 1
ATOM 658 C C . VAL A 1 88 ? 8.490 -6.848 -10.240 1.00 94.81 88 VAL A C 1
ATOM 660 O O . VAL A 1 88 ? 8.403 -6.726 -9.024 1.00 94.81 88 VAL A O 1
ATOM 663 N N . GLY A 1 89 ? 9.562 -6.452 -10.923 1.00 95.25 89 GLY A N 1
ATOM 664 C CA . GLY A 1 89 ? 10.734 -5.838 -10.312 1.00 95.25 89 GLY A CA 1
ATOM 665 C C . GLY A 1 89 ? 10.379 -4.549 -9.582 1.00 95.25 89 GLY A C 1
ATOM 666 O O . GLY A 1 89 ? 10.824 -4.356 -8.457 1.00 95.25 89 GLY A O 1
ATOM 667 N N . GLY A 1 90 ? 9.523 -3.706 -10.165 1.00 94.81 90 GLY A N 1
ATOM 668 C CA . GLY A 1 90 ? 9.023 -2.503 -9.503 1.00 94.81 90 GLY A CA 1
ATOM 669 C C . GLY A 1 90 ? 8.169 -2.809 -8.278 1.00 94.81 90 GLY A C 1
ATOM 670 O O . GLY A 1 90 ? 8.402 -2.228 -7.222 1.00 94.81 90 GLY A O 1
ATOM 671 N N . ALA A 1 91 ? 7.249 -3.772 -8.382 1.00 92.88 91 ALA A N 1
ATOM 672 C CA . ALA A 1 91 ? 6.444 -4.207 -7.243 1.00 92.88 91 ALA A CA 1
ATOM 673 C C . ALA A 1 91 ? 7.323 -4.726 -6.093 1.00 92.88 91 ALA A C 1
ATOM 675 O O . ALA A 1 91 ? 7.165 -4.286 -4.963 1.00 92.88 91 ALA A O 1
ATOM 676 N N . VAL A 1 92 ? 8.299 -5.595 -6.375 1.00 93.88 92 VAL A N 1
ATOM 677 C CA . VAL A 1 92 ? 9.259 -6.087 -5.368 1.00 93.88 92 VAL A CA 1
ATOM 678 C C . VAL A 1 92 ? 10.115 -4.946 -4.822 1.00 93.88 92 VAL A C 1
ATOM 680 O O . VAL A 1 92 ? 10.364 -4.877 -3.621 1.00 93.88 92 VAL A O 1
ATOM 683 N N . GLY A 1 93 ? 10.538 -4.030 -5.688 1.00 94.25 93 GLY A N 1
ATOM 684 C CA . GLY A 1 93 ? 11.336 -2.869 -5.331 1.00 94.25 93 GLY A CA 1
ATOM 685 C C . GLY A 1 93 ? 10.644 -1.953 -4.324 1.00 94.25 93 GLY A C 1
ATOM 686 O O . GLY A 1 93 ? 11.308 -1.474 -3.414 1.00 94.25 93 GLY A O 1
ATOM 687 N N . VAL A 1 94 ? 9.324 -1.771 -4.411 1.00 93.56 94 VAL A N 1
ATOM 688 C CA . VAL A 1 94 ? 8.540 -1.003 -3.423 1.00 93.56 94 VAL A CA 1
ATOM 689 C C . VAL A 1 94 ? 8.701 -1.555 -1.999 1.00 93.56 94 VAL A C 1
ATOM 691 O O . VAL A 1 94 ? 8.799 -0.772 -1.057 1.00 93.56 94 VAL A O 1
ATOM 694 N N . PHE A 1 95 ? 8.785 -2.880 -1.838 1.00 91.00 95 PHE A N 1
ATOM 695 C CA . PHE A 1 95 ? 8.974 -3.532 -0.534 1.00 91.00 95 PHE A CA 1
ATOM 696 C C . PHE A 1 95 ? 10.451 -3.642 -0.136 1.00 91.00 95 PHE A C 1
ATOM 698 O O . PHE A 1 95 ? 10.815 -3.392 1.011 1.00 91.00 95 PHE A O 1
ATOM 705 N N . ALA A 1 96 ? 11.321 -4.010 -1.079 1.00 92.06 96 ALA A N 1
ATOM 706 C CA . ALA A 1 96 ? 12.744 -4.225 -0.821 1.00 92.06 96 ALA A CA 1
ATOM 707 C C . ALA A 1 96 ? 13.520 -2.910 -0.650 1.00 92.06 96 ALA A C 1
ATOM 709 O O . ALA A 1 96 ? 14.458 -2.845 0.140 1.00 92.06 96 ALA A O 1
ATOM 710 N N . GLY A 1 97 ? 13.122 -1.854 -1.362 1.00 92.25 97 GLY A N 1
ATOM 711 C CA . GLY A 1 97 ? 13.750 -0.534 -1.333 1.00 92.25 97 GLY A CA 1
ATOM 712 C C . GLY A 1 97 ? 13.875 0.033 0.082 1.00 92.25 97 GLY A C 1
ATOM 713 O O . GLY A 1 97 ? 15.001 0.287 0.507 1.00 92.25 97 GLY A O 1
ATOM 714 N N . PRO A 1 98 ? 12.772 0.174 0.844 1.00 90.81 98 PRO A N 1
ATOM 715 C CA . PRO A 1 98 ? 12.812 0.615 2.238 1.00 90.81 98 PRO A CA 1
ATOM 716 C C . PRO A 1 98 ? 13.738 -0.228 3.111 1.00 90.81 98 PRO A C 1
ATOM 718 O O . PRO A 1 98 ? 14.518 0.332 3.872 1.00 90.81 98 PRO A O 1
ATOM 721 N N . LEU A 1 99 ? 13.689 -1.558 2.982 1.00 90.25 99 LEU A N 1
ATOM 722 C CA . LEU A 1 99 ? 14.483 -2.475 3.807 1.00 90.25 99 LEU A CA 1
ATOM 723 C C . LEU A 1 99 ? 15.985 -2.336 3.539 1.00 90.25 99 LEU A C 1
ATOM 725 O O . LEU A 1 99 ? 16.783 -2.331 4.473 1.00 90.25 99 LEU A O 1
ATOM 729 N N . ILE A 1 100 ? 16.370 -2.183 2.273 1.00 90.38 100 ILE A N 1
ATOM 730 C CA . ILE A 1 100 ? 17.769 -2.006 1.871 1.00 90.38 100 ILE A CA 1
ATOM 731 C C . ILE A 1 100 ? 18.267 -0.610 2.272 1.00 90.38 100 ILE A C 1
ATOM 733 O O . ILE A 1 100 ? 19.357 -0.469 2.823 1.00 90.38 100 ILE A O 1
ATOM 737 N N . LEU A 1 101 ? 17.464 0.429 2.026 1.00 91.06 101 LEU A N 1
ATOM 738 C CA . LEU A 1 101 ? 17.828 1.816 2.331 1.00 91.06 101 LEU A CA 1
ATOM 739 C C . LEU A 1 101 ? 17.814 2.117 3.835 1.00 91.06 101 LEU A C 1
ATOM 741 O O . LEU A 1 101 ? 18.517 3.033 4.261 1.00 91.06 101 LEU A O 1
ATOM 745 N N . ALA A 1 102 ? 17.075 1.352 4.645 1.00 89.44 102 ALA A N 1
ATOM 746 C CA . ALA A 1 102 ? 17.002 1.537 6.096 1.00 89.44 102 ALA A CA 1
ATOM 747 C C . ALA A 1 102 ? 18.370 1.416 6.775 1.00 89.44 102 ALA A C 1
ATOM 749 O O . ALA A 1 102 ? 18.636 2.143 7.728 1.00 89.44 102 ALA A O 1
ATOM 750 N N . ALA A 1 103 ? 19.265 0.574 6.252 1.00 87.12 103 ALA A N 1
ATOM 751 C CA . ALA A 1 103 ? 20.620 0.432 6.783 1.00 87.12 103 ALA A CA 1
ATOM 752 C C . ALA A 1 103 ? 21.463 1.717 6.656 1.00 87.12 103 ALA A C 1
ATOM 754 O O . ALA A 1 103 ? 22.399 1.909 7.425 1.00 87.12 103 ALA A O 1
ATOM 755 N N . VAL A 1 104 ? 21.137 2.594 5.698 1.00 90.75 104 VAL A N 1
ATOM 756 C CA . VAL A 1 104 ? 21.921 3.802 5.384 1.00 90.75 104 VAL A CA 1
ATOM 757 C C . VAL A 1 104 ? 21.204 5.076 5.830 1.00 90.75 104 VAL A C 1
ATOM 759 O O . VAL A 1 104 ? 21.820 5.974 6.392 1.00 90.75 104 VAL A O 1
ATOM 762 N N . LEU A 1 105 ? 19.897 5.164 5.578 1.00 89.75 105 LEU A N 1
ATOM 763 C CA . LEU A 1 105 ? 19.084 6.362 5.818 1.00 89.75 105 LEU A CA 1
ATOM 764 C C . LEU A 1 105 ? 18.251 6.275 7.106 1.00 89.75 105 LEU A C 1
ATOM 766 O O . LEU A 1 105 ? 17.529 7.219 7.440 1.00 89.75 105 LEU A O 1
ATOM 770 N N . GLY A 1 106 ? 18.311 5.143 7.814 1.00 88.25 106 GLY A N 1
ATOM 771 C CA . GLY A 1 106 ? 17.516 4.893 9.010 1.00 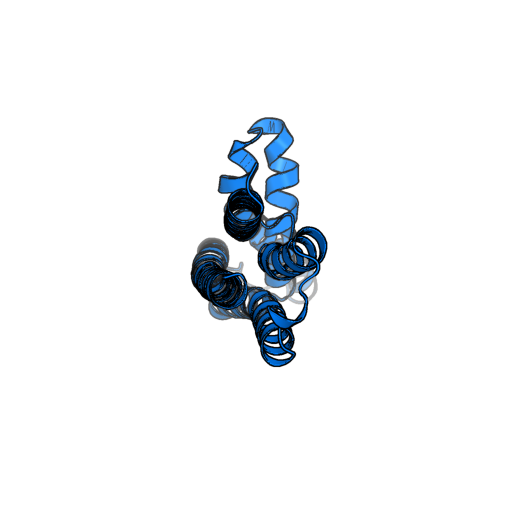88.25 106 GLY A CA 1
ATOM 772 C C . GLY A 1 106 ? 16.014 5.076 8.738 1.00 88.25 106 GLY A C 1
ATOM 773 O O . GLY A 1 106 ? 15.504 4.556 7.742 1.00 88.25 106 GLY A O 1
ATOM 774 N N . PRO A 1 107 ? 15.281 5.831 9.577 1.00 84.31 107 PRO A N 1
ATOM 775 C CA . PRO A 1 107 ? 13.831 5.980 9.445 1.00 84.31 107 PRO A CA 1
ATOM 776 C C . PRO A 1 107 ? 13.396 6.713 8.166 1.00 84.31 107 PRO A C 1
ATOM 778 O O . PRO A 1 107 ? 12.298 6.467 7.669 1.00 84.31 107 PRO A O 1
ATOM 781 N N . PHE A 1 108 ? 14.244 7.562 7.571 1.00 86.69 108 PHE A N 1
ATOM 782 C CA . PHE A 1 108 ? 13.912 8.267 6.324 1.00 86.69 108 PHE A CA 1
ATOM 783 C C . PHE A 1 108 ? 13.765 7.320 5.123 1.00 86.69 108 PHE A C 1
ATOM 785 O O . PHE A 1 108 ? 13.096 7.657 4.140 1.00 86.69 108 PHE A O 1
ATOM 792 N N . ALA A 1 109 ? 14.322 6.108 5.213 1.00 88.94 109 ALA A N 1
ATOM 793 C CA . ALA A 1 109 ? 14.154 5.070 4.204 1.00 88.94 109 ALA A CA 1
ATOM 794 C C . ALA A 1 109 ? 12.692 4.643 4.012 1.00 88.94 109 ALA A C 1
ATOM 796 O O . ALA A 1 109 ? 12.343 4.173 2.936 1.00 88.94 109 ALA A O 1
ATOM 797 N N . LEU A 1 110 ? 11.817 4.835 5.003 1.00 86.50 110 LEU A N 1
ATOM 798 C CA . LEU A 1 110 ? 10.390 4.521 4.876 1.00 86.50 110 LEU A CA 1
ATOM 799 C C . LEU A 1 110 ? 9.676 5.435 3.878 1.00 86.50 110 LEU A C 1
ATOM 801 O O . LEU A 1 110 ? 8.764 4.992 3.189 1.00 86.50 110 LEU A O 1
ATOM 805 N N . LEU A 1 111 ? 10.097 6.698 3.784 1.00 87.56 111 LEU A N 1
ATOM 806 C CA . LEU A 1 111 ? 9.469 7.679 2.901 1.00 87.56 111 LEU A CA 1
ATOM 807 C C . LEU A 1 111 ? 10.087 7.659 1.499 1.00 87.56 111 LEU A C 1
ATOM 809 O O . LEU A 1 111 ? 9.380 7.725 0.496 1.00 87.56 111 LEU A O 1
ATOM 813 N N . ILE A 1 112 ? 11.416 7.561 1.431 1.00 91.25 112 ILE A N 1
ATOM 814 C CA . ILE A 1 112 ? 12.170 7.622 0.169 1.00 91.25 112 ILE A CA 1
ATOM 815 C C . ILE A 1 112 ? 12.297 6.234 -0.471 1.00 91.25 112 ILE A C 1
ATOM 817 O O . ILE A 1 112 ? 12.326 6.102 -1.695 1.00 91.25 112 ILE A O 1
ATOM 821 N N . GLY A 1 113 ? 12.356 5.184 0.343 1.00 93.50 113 GLY A N 1
ATOM 822 C CA . GLY A 1 113 ? 12.594 3.817 -0.099 1.00 93.50 113 GLY A CA 1
ATOM 823 C C . GLY A 1 113 ? 11.541 3.258 -1.045 1.00 93.50 113 GLY A C 1
ATOM 824 O O . GLY A 1 113 ? 11.95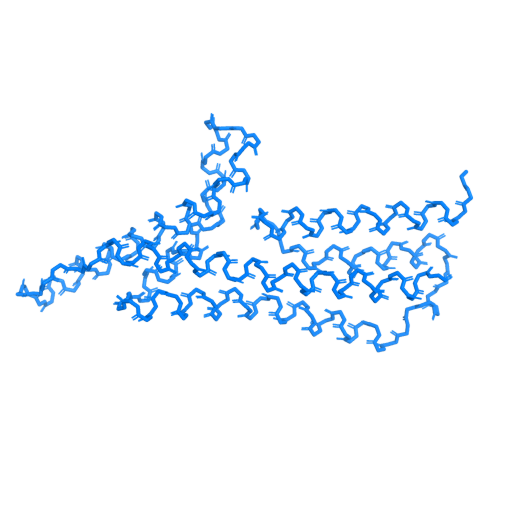1 2.674 -2.045 1.00 93.50 113 GLY A O 1
ATOM 825 N N . PRO A 1 114 ? 10.226 3.433 -0.815 1.00 94.50 114 PRO A N 1
ATOM 826 C CA . PRO A 1 114 ? 9.222 2.874 -1.716 1.00 94.50 114 PRO A CA 1
ATOM 827 C C . PRO A 1 114 ? 9.275 3.458 -3.141 1.00 94.50 114 PRO A C 1
ATOM 829 O O . PRO A 1 114 ? 9.380 2.668 -4.082 1.00 94.50 114 PRO A O 1
ATOM 832 N N . PRO A 1 115 ? 9.284 4.793 -3.365 1.00 94.94 115 PRO A N 1
ATOM 833 C CA . PRO A 1 115 ? 9.368 5.337 -4.720 1.00 94.94 115 PRO A CA 1
ATOM 834 C C . PRO A 1 115 ? 10.715 5.033 -5.387 1.00 94.94 115 PRO A C 1
ATOM 836 O O . PRO A 1 115 ? 10.743 4.670 -6.563 1.00 94.94 115 PRO A O 1
ATOM 839 N N . VAL A 1 116 ? 11.834 5.126 -4.656 1.00 95.81 116 VAL A N 1
ATOM 840 C CA . VAL A 1 116 ? 13.161 4.784 -5.202 1.00 95.81 116 VAL A CA 1
ATOM 841 C C . VAL A 1 116 ? 13.229 3.303 -5.558 1.00 95.81 116 VAL A C 1
ATOM 843 O O . VAL A 1 116 ? 13.676 2.942 -6.646 1.00 95.81 116 VAL A O 1
ATOM 846 N N . GLY A 1 117 ? 12.736 2.447 -4.672 1.00 95.31 117 GLY A N 1
ATOM 847 C CA . GLY A 1 117 ? 12.656 1.012 -4.869 1.00 95.31 117 GLY A CA 1
ATOM 848 C C . GLY A 1 117 ? 11.800 0.640 -6.076 1.00 95.31 117 GLY A C 1
ATOM 849 O O . GLY A 1 117 ? 12.243 -0.160 -6.897 1.00 95.31 117 GLY A O 1
ATOM 850 N N . ALA A 1 118 ? 10.634 1.268 -6.253 1.00 95.50 118 ALA A N 1
ATOM 851 C CA . ALA A 1 118 ? 9.779 1.073 -7.425 1.00 95.50 118 ALA A CA 1
ATOM 852 C C . ALA A 1 118 ? 10.535 1.346 -8.731 1.00 95.50 118 ALA A C 1
ATOM 854 O O . ALA A 1 118 ? 10.500 0.536 -9.660 1.00 95.50 118 ALA A O 1
ATOM 855 N N . VAL A 1 119 ? 11.250 2.472 -8.793 1.00 97.19 119 VAL A N 1
ATOM 856 C CA . VAL A 1 119 ? 12.042 2.867 -9.964 1.00 97.19 119 VAL A CA 1
ATOM 857 C C . VAL A 1 119 ? 13.179 1.878 -10.192 1.00 97.19 119 VAL A C 1
ATOM 859 O O . VAL A 1 119 ? 13.243 1.253 -11.249 1.00 97.19 119 VAL A O 1
ATOM 862 N N . VAL A 1 120 ? 14.049 1.685 -9.201 1.00 97.38 120 VAL A N 1
ATOM 863 C CA . VAL A 1 120 ? 15.244 0.836 -9.319 1.00 97.38 120 VAL A CA 1
ATOM 864 C C . VAL A 1 120 ? 14.866 -0.610 -9.637 1.00 97.38 120 VAL A C 1
ATOM 866 O O . VAL A 1 120 ? 15.422 -1.204 -10.559 1.00 97.38 120 VAL A O 1
ATOM 869 N N . GLY A 1 121 ? 13.873 -1.160 -8.942 1.00 96.94 121 GLY A N 1
ATOM 870 C CA . GLY A 1 121 ? 13.373 -2.508 -9.185 1.00 96.94 121 GLY A CA 1
ATOM 871 C C . GLY A 1 121 ? 12.797 -2.676 -10.592 1.00 96.94 121 GLY A C 1
ATOM 872 O O . GLY A 1 121 ? 13.065 -3.685 -11.248 1.00 96.94 121 GLY A O 1
ATOM 873 N N . THR A 1 122 ? 12.073 -1.673 -11.100 1.00 97.25 122 THR A N 1
ATOM 874 C CA . THR A 1 122 ? 11.557 -1.684 -12.480 1.00 97.25 122 THR A CA 1
ATOM 875 C C . THR A 1 122 ? 12.696 -1.714 -13.493 1.00 97.25 122 THR A C 1
ATOM 877 O O . THR A 1 122 ? 12.666 -2.516 -14.427 1.00 97.25 122 THR A O 1
ATOM 880 N N . LEU A 1 123 ? 13.720 -0.878 -13.303 1.00 97.38 123 LEU A N 1
ATOM 881 C CA . LEU A 1 123 ? 14.869 -0.794 -14.207 1.00 97.38 123 LEU A CA 1
ATOM 882 C C . LEU A 1 123 ? 15.693 -2.086 -14.211 1.00 97.38 123 LEU A C 1
ATOM 884 O O . LEU A 1 123 ? 16.051 -2.573 -15.282 1.00 97.38 123 LEU A O 1
ATOM 888 N N . ILE A 1 124 ? 15.940 -2.678 -13.039 1.00 97.25 124 ILE A N 1
ATOM 889 C CA . ILE A 1 124 ? 16.635 -3.970 -12.917 1.00 97.25 124 ILE A CA 1
ATOM 890 C C . ILE A 1 124 ? 15.824 -5.076 -13.600 1.00 97.25 124 ILE A C 1
ATOM 892 O O . ILE A 1 124 ? 16.371 -5.866 -14.374 1.00 97.25 124 ILE A O 1
ATOM 896 N N . GLY A 1 125 ? 14.513 -5.119 -13.348 1.00 96.62 125 GLY A N 1
ATOM 897 C CA . GLY A 1 125 ? 13.609 -6.076 -13.979 1.00 96.62 125 GLY A CA 1
ATOM 898 C C . GLY A 1 125 ? 13.616 -5.960 -15.503 1.00 96.62 125 GLY A C 1
ATOM 899 O O . GLY A 1 125 ? 13.723 -6.973 -16.198 1.00 96.62 125 GLY A O 1
ATOM 900 N N . GLU A 1 126 ? 13.576 -4.734 -16.028 1.00 96.50 126 GLU A N 1
ATOM 901 C CA . GLU A 1 126 ? 13.670 -4.493 -17.467 1.00 96.50 126 GLU A CA 1
ATOM 902 C C . GLU A 1 126 ? 15.025 -4.918 -18.026 1.00 96.50 126 GLU A C 1
ATOM 904 O O . GLU A 1 126 ? 15.077 -5.614 -19.037 1.00 96.50 126 GLU A O 1
ATOM 909 N N . GLN A 1 127 ? 16.120 -4.564 -17.357 1.00 95.62 127 GLN A N 1
ATOM 910 C CA . GLN A 1 127 ? 17.462 -4.927 -17.797 1.00 95.62 127 GLN A CA 1
ATOM 911 C C . GLN A 1 127 ? 17.624 -6.451 -17.901 1.00 95.62 127 GLN A C 1
ATOM 913 O O . GLN A 1 127 ? 18.204 -6.949 -18.868 1.00 95.62 127 GLN A O 1
ATOM 918 N N . HIS A 1 128 ? 17.093 -7.212 -16.941 1.00 94.81 128 HIS A N 1
ATOM 919 C CA . HIS A 1 128 ? 17.104 -8.676 -16.997 1.00 94.81 128 HIS A CA 1
ATOM 920 C C . HIS A 1 128 ? 16.269 -9.228 -18.159 1.00 94.81 128 HIS A C 1
ATOM 922 O O . HIS A 1 128 ? 16.703 -10.166 -18.832 1.00 94.81 128 HIS A O 1
ATOM 928 N N . ALA A 1 129 ? 15.093 -8.654 -18.425 1.00 94.31 129 ALA A N 1
ATOM 929 C CA . ALA A 1 129 ? 14.261 -9.062 -19.556 1.00 94.31 129 ALA A CA 1
ATOM 930 C C . ALA A 1 129 ? 14.914 -8.730 -20.901 1.00 94.31 129 ALA A C 1
ATOM 932 O O . ALA A 1 129 ? 14.874 -9.541 -21.827 1.00 94.31 129 ALA A O 1
ATOM 933 N N . HIS A 1 130 ? 15.521 -7.549 -21.000 1.00 93.38 130 HIS A N 1
ATOM 934 C CA . HIS A 1 130 ? 16.176 -7.061 -22.204 1.00 93.38 130 HIS A CA 1
ATOM 935 C C . HIS A 1 130 ? 17.388 -7.911 -22.576 1.00 93.38 130 HIS A C 1
ATOM 937 O O . HIS A 1 130 ? 17.501 -8.310 -23.731 1.00 93.38 130 HIS A O 1
ATOM 943 N N . ARG A 1 131 ? 18.229 -8.279 -21.599 1.00 91.94 131 ARG A N 1
ATOM 944 C CA . ARG A 1 131 ? 19.368 -9.192 -21.812 1.00 91.94 131 ARG A CA 1
ATOM 945 C C . ARG A 1 131 ? 18.922 -10.535 -22.389 1.00 91.94 131 ARG A C 1
ATOM 947 O O . ARG A 1 131 ? 19.418 -10.929 -23.438 1.00 91.94 131 ARG A O 1
ATOM 954 N N . ARG A 1 132 ? 17.913 -11.172 -21.780 1.00 91.62 132 ARG A N 1
ATOM 955 C CA . ARG A 1 132 ? 17.352 -12.436 -22.292 1.00 91.62 132 ARG A CA 1
ATOM 956 C C . ARG A 1 132 ? 16.770 -12.287 -23.698 1.00 91.62 132 ARG A C 1
ATOM 958 O O . ARG A 1 132 ? 16.945 -13.162 -24.532 1.00 91.62 132 ARG A O 1
ATOM 965 N N . ARG A 1 133 ? 16.070 -11.182 -23.984 1.00 91.19 133 ARG A N 1
ATOM 966 C CA . ARG A 1 133 ? 15.518 -10.928 -25.327 1.00 91.19 133 ARG A CA 1
ATOM 967 C C . ARG A 1 133 ? 16.604 -10.689 -26.370 1.00 91.19 133 ARG A C 1
ATOM 969 O O . ARG A 1 133 ? 16.431 -11.126 -27.498 1.00 91.19 133 ARG A O 1
ATOM 976 N N . ARG A 1 134 ? 17.712 -10.042 -26.006 1.00 90.25 134 ARG A N 1
ATOM 977 C CA . ARG A 1 134 ? 18.848 -9.832 -26.913 1.00 90.25 134 ARG A CA 1
ATOM 978 C C . ARG A 1 134 ? 19.550 -11.121 -27.316 1.00 90.25 134 ARG A C 1
ATOM 980 O O . ARG A 1 134 ? 19.980 -11.219 -28.455 1.00 90.25 134 ARG A O 1
ATOM 987 N N . GLU A 1 135 ? 19.625 -12.105 -26.424 1.00 89.75 135 GLU A N 1
ATOM 988 C CA . GLU A 1 135 ? 20.142 -13.442 -26.761 1.00 89.75 135 GLU A CA 1
ATOM 989 C C . GLU A 1 135 ? 19.292 -14.125 -27.848 1.00 89.75 135 GLU A C 1
ATOM 991 O O . GLU A 1 135 ? 19.827 -14.818 -28.707 1.00 89.75 135 GLU A O 1
ATOM 996 N N . LEU A 1 136 ? 17.974 -13.891 -27.842 1.00 90.75 136 LEU A N 1
ATOM 997 C CA . LEU A 1 136 ? 17.027 -14.408 -28.841 1.00 90.75 136 LEU A CA 1
ATOM 998 C C . LEU A 1 136 ? 16.950 -13.544 -30.111 1.00 90.75 136 LEU A C 1
ATOM 1000 O O . LEU A 1 136 ? 16.610 -14.038 -31.183 1.00 90.75 136 LEU A O 1
ATOM 1004 N N . THR A 1 137 ? 17.182 -12.238 -29.997 1.00 89.00 137 THR A N 1
ATOM 1005 C CA . THR A 1 137 ? 17.039 -11.264 -31.087 1.00 89.00 137 THR A CA 1
ATOM 1006 C C . THR A 1 137 ? 18.136 -10.196 -30.965 1.00 89.00 137 THR A C 1
ATOM 1008 O O . THR A 1 137 ? 17.935 -9.184 -30.283 1.00 89.00 137 THR A O 1
ATOM 1011 N N . PRO A 1 138 ? 19.299 -10.405 -31.612 1.00 84.38 138 PRO A N 1
ATOM 1012 C CA . PRO A 1 138 ? 20.489 -9.567 -31.429 1.00 84.38 138 PRO A CA 1
ATOM 1013 C C . PRO A 1 138 ? 20.298 -8.094 -31.818 1.00 84.38 138 PRO A C 1
ATOM 1015 O O . PRO A 1 138 ? 20.836 -7.210 -31.151 1.00 84.38 138 PRO A O 1
ATOM 1018 N N . ASP A 1 139 ? 19.466 -7.816 -32.826 1.00 88.19 139 ASP A N 1
ATOM 1019 C CA . ASP A 1 139 ? 19.250 -6.467 -33.376 1.00 88.19 139 ASP A CA 1
ATOM 1020 C C . ASP A 1 139 ? 18.260 -5.610 -32.566 1.00 88.19 139 ASP A C 1
ATOM 1022 O O . ASP A 1 139 ? 17.862 -4.518 -32.977 1.00 88.19 139 ASP A O 1
ATOM 1026 N N . MET A 1 140 ? 17.833 -6.079 -31.389 1.00 85.38 140 MET A N 1
ATOM 1027 C CA . MET A 1 140 ? 16.839 -5.369 -30.592 1.00 85.38 140 MET A CA 1
ATOM 1028 C C . MET A 1 140 ? 17.407 -4.082 -29.966 1.00 85.38 140 MET A C 1
ATOM 1030 O O . MET A 1 140 ? 18.389 -4.090 -29.206 1.00 85.38 140 MET A O 1
ATOM 1034 N N . ALA A 1 141 ? 16.726 -2.964 -30.225 1.00 87.62 141 ALA A N 1
ATOM 1035 C CA . ALA A 1 141 ? 17.030 -1.663 -29.638 1.00 87.62 141 ALA A CA 1
ATOM 1036 C C . ALA A 1 141 ? 16.972 -1.686 -28.096 1.00 87.62 141 ALA A C 1
ATOM 1038 O O . ALA A 1 141 ? 16.316 -2.530 -27.478 1.00 87.62 141 ALA A O 1
ATOM 1039 N N . ALA A 1 142 ? 17.695 -0.764 -27.458 1.00 87.94 142 ALA A N 1
ATOM 1040 C CA . ALA A 1 142 ? 17.627 -0.581 -26.011 1.00 87.94 142 ALA A CA 1
ATOM 1041 C C . ALA A 1 142 ? 16.284 0.063 -25.606 1.00 87.94 142 ALA A C 1
ATOM 1043 O O . ALA A 1 142 ? 15.795 0.934 -26.328 1.00 87.94 142 ALA A O 1
ATOM 1044 N N . PRO A 1 143 ? 15.685 -0.335 -24.469 1.00 89.50 143 PRO A N 1
ATOM 1045 C CA . PRO A 1 143 ? 14.460 0.275 -23.980 1.00 89.50 143 PRO A CA 1
ATOM 1046 C C . PRO A 1 143 ? 14.751 1.677 -23.432 1.00 89.50 143 PRO A C 1
ATOM 1048 O O . PRO A 1 143 ? 15.858 1.974 -22.976 1.00 89.50 143 PRO A O 1
ATOM 1051 N N . ASP A 1 144 ? 13.742 2.548 -23.441 1.00 93.56 144 ASP A N 1
ATOM 1052 C CA . ASP A 1 144 ? 13.852 3.881 -22.846 1.00 93.56 144 ASP A CA 1
ATOM 1053 C C . ASP A 1 144 ? 13.718 3.798 -21.315 1.00 93.56 144 ASP A C 1
ATOM 1055 O O . ASP A 1 144 ? 12.633 3.917 -20.736 1.00 93.56 144 ASP A O 1
ATOM 1059 N N . TYR A 1 145 ? 14.856 3.596 -20.649 1.00 93.75 145 TYR A N 1
ATOM 1060 C CA . TYR A 1 145 ? 14.942 3.483 -19.192 1.00 93.75 145 TYR A CA 1
ATOM 1061 C C . TYR A 1 145 ? 14.443 4.735 -18.451 1.00 93.75 145 TYR A C 1
ATOM 1063 O O . TYR A 1 145 ? 13.956 4.627 -17.326 1.00 93.75 145 TYR A O 1
ATOM 1071 N N . ARG A 1 146 ? 14.506 5.927 -19.060 1.00 95.38 146 ARG A N 1
ATOM 1072 C CA . ARG A 1 146 ? 14.053 7.168 -18.405 1.00 95.38 146 ARG A CA 1
ATOM 1073 C C . ARG A 1 146 ? 12.532 7.182 -18.294 1.00 95.38 146 ARG A C 1
ATOM 1075 O O . ARG A 1 146 ? 11.997 7.462 -17.222 1.00 95.38 146 ARG A O 1
ATOM 1082 N N . ARG A 1 147 ? 11.837 6.820 -19.377 1.00 94.62 147 ARG A N 1
ATOM 1083 C CA . ARG A 1 147 ? 10.369 6.698 -19.383 1.00 94.62 147 ARG A CA 1
ATOM 1084 C C . ARG A 1 147 ? 9.886 5.572 -18.478 1.00 94.62 147 ARG A C 1
ATOM 1086 O O . ARG A 1 147 ? 8.884 5.748 -17.794 1.00 94.62 147 ARG A O 1
ATOM 1093 N N . LEU A 1 148 ? 10.614 4.456 -18.429 1.00 94.81 148 LEU A N 1
ATOM 1094 C CA . LEU A 1 148 ? 10.337 3.337 -17.522 1.00 94.81 148 LEU A CA 1
ATOM 1095 C C . LEU A 1 148 ? 10.394 3.744 -16.053 1.00 94.81 148 LEU A C 1
ATOM 1097 O O . LEU A 1 148 ? 9.445 3.494 -15.311 1.00 94.81 148 LEU A O 1
ATOM 1101 N N . GLY A 1 149 ? 11.480 4.406 -15.650 1.00 95.25 149 GLY A N 1
ATOM 1102 C CA . GLY A 1 149 ? 11.622 4.905 -14.286 1.00 95.25 149 GLY A CA 1
ATOM 1103 C C . GLY A 1 149 ? 10.514 5.896 -13.930 1.00 95.25 149 GLY A C 1
ATOM 1104 O O . GLY A 1 149 ? 9.861 5.750 -12.900 1.00 95.25 149 GLY A O 1
ATOM 1105 N N . PHE A 1 150 ? 10.225 6.853 -14.815 1.00 95.75 150 PHE A N 1
ATOM 1106 C CA . PHE A 1 150 ? 9.143 7.813 -14.588 1.00 95.75 150 PHE A CA 1
ATOM 1107 C C . PHE A 1 150 ? 7.761 7.141 -14.510 1.00 95.75 150 PHE A C 1
ATOM 1109 O O . PHE A 1 150 ? 6.955 7.494 -13.652 1.00 95.75 150 PHE A O 1
ATOM 1116 N N . GLY A 1 151 ? 7.499 6.135 -15.351 1.00 95.25 151 GLY A N 1
ATOM 1117 C CA . GLY A 1 151 ? 6.263 5.350 -15.323 1.00 95.25 151 GLY A CA 1
ATOM 1118 C C . GLY A 1 151 ? 6.068 4.591 -14.008 1.00 95.25 151 GLY A C 1
ATOM 1119 O O . GLY A 1 151 ? 4.958 4.577 -13.475 1.00 95.25 151 GLY A O 1
ATOM 1120 N N . ALA A 1 152 ? 7.139 4.023 -13.446 1.00 96.25 152 ALA A N 1
ATOM 1121 C CA . ALA A 1 152 ? 7.111 3.364 -12.139 1.00 96.25 152 ALA A CA 1
ATOM 1122 C C . ALA A 1 152 ? 6.885 4.355 -10.985 1.00 96.25 152 ALA A C 1
ATOM 1124 O O . ALA A 1 152 ? 6.078 4.094 -10.094 1.00 96.25 152 ALA A O 1
ATOM 1125 N N . LEU A 1 153 ? 7.549 5.514 -11.021 1.00 95.94 153 LEU A N 1
ATOM 1126 C CA . LEU A 1 153 ? 7.352 6.564 -10.020 1.00 95.94 153 LEU A CA 1
ATOM 1127 C C . LEU A 1 153 ? 5.906 7.077 -10.030 1.00 95.94 153 LEU A C 1
ATOM 1129 O O . LEU A 1 153 ? 5.276 7.189 -8.980 1.00 95.94 153 LEU A O 1
ATOM 1133 N N . LEU A 1 154 ? 5.363 7.352 -11.219 1.00 95.25 154 LEU A N 1
ATOM 1134 C CA . LEU A 1 154 ? 3.989 7.818 -11.372 1.00 95.25 154 LEU A CA 1
ATOM 1135 C C . LEU A 1 154 ? 2.982 6.753 -10.924 1.00 95.25 154 LEU A C 1
ATOM 1137 O O . LEU A 1 154 ? 2.013 7.089 -10.247 1.00 95.25 154 LEU A O 1
ATOM 1141 N N . ALA A 1 155 ? 3.222 5.477 -11.247 1.00 94.44 155 ALA A N 1
ATOM 1142 C CA . ALA A 1 155 ? 2.405 4.366 -10.762 1.00 94.44 155 ALA A CA 1
ATOM 1143 C C . ALA A 1 155 ? 2.326 4.347 -9.230 1.00 94.44 155 ALA A C 1
ATOM 1145 O O . ALA A 1 155 ? 1.233 4.252 -8.666 1.00 94.44 155 ALA A O 1
ATOM 1146 N N . TYR A 1 156 ? 3.470 4.491 -8.562 1.00 95.06 156 TYR A N 1
ATOM 1147 C CA . TYR A 1 156 ? 3.549 4.533 -7.106 1.00 95.06 156 TYR A CA 1
ATOM 1148 C C . TYR A 1 156 ? 2.811 5.745 -6.511 1.00 95.06 156 TYR A C 1
ATOM 1150 O O . TYR A 1 156 ? 2.015 5.593 -5.586 1.00 95.06 156 TYR A O 1
ATOM 1158 N N . VAL A 1 157 ? 3.019 6.949 -7.051 1.00 95.25 157 VAL A N 1
ATOM 1159 C CA . VAL A 1 157 ? 2.354 8.164 -6.544 1.00 95.25 157 VAL A CA 1
ATOM 1160 C C . VAL A 1 157 ? 0.837 8.076 -6.721 1.00 95.25 157 VAL A C 1
ATOM 1162 O O . VAL A 1 157 ? 0.086 8.349 -5.784 1.00 95.25 157 VAL A O 1
ATOM 1165 N N . VAL A 1 158 ? 0.376 7.654 -7.902 1.00 95.25 158 VAL A N 1
ATOM 1166 C CA . VAL A 1 158 ? -1.057 7.554 -8.210 1.00 95.25 158 VAL A CA 1
ATOM 1167 C C . VAL A 1 158 ? -1.733 6.484 -7.354 1.00 95.25 158 VAL A C 1
ATOM 1169 O O . VAL A 1 158 ? -2.777 6.760 -6.765 1.00 95.25 158 VAL A O 1
ATOM 1172 N N . SER A 1 159 ? -1.142 5.290 -7.231 1.00 94.50 159 SER A N 1
ATOM 1173 C CA . SER A 1 159 ? -1.688 4.244 -6.351 1.00 94.50 159 SER A CA 1
ATOM 1174 C C . SER A 1 159 ? -1.740 4.700 -4.902 1.00 94.50 159 SER A C 1
ATOM 1176 O O . SER A 1 159 ? -2.777 4.552 -4.261 1.00 94.50 159 SER A O 1
ATOM 1178 N N . THR A 1 160 ? -0.668 5.305 -4.391 1.00 95.25 160 THR A N 1
ATOM 1179 C CA . THR A 1 160 ? -0.618 5.806 -3.011 1.00 95.25 160 THR A CA 1
ATOM 1180 C C . THR A 1 160 ? -1.717 6.837 -2.755 1.00 95.25 160 THR A C 1
ATOM 1182 O O . THR A 1 160 ? -2.426 6.725 -1.758 1.00 95.25 160 THR A O 1
ATOM 1185 N N . GLY A 1 161 ? -1.936 7.781 -3.677 1.00 96.25 161 GLY A N 1
ATOM 1186 C CA . GLY A 1 161 ? -3.018 8.766 -3.568 1.00 96.25 161 GLY A CA 1
ATOM 1187 C C . GLY A 1 161 ? -4.410 8.129 -3.507 1.00 96.25 161 GLY A C 1
ATOM 1188 O O . GLY A 1 161 ? -5.201 8.448 -2.620 1.00 96.25 161 GLY A O 1
ATOM 1189 N N . VAL A 1 162 ? -4.699 7.179 -4.400 1.00 97.38 162 VAL A N 1
ATOM 1190 C CA . VAL A 1 162 ? -5.988 6.462 -4.407 1.00 97.38 162 VAL A CA 1
ATOM 1191 C C . VAL A 1 162 ? -6.169 5.632 -3.130 1.00 97.38 162 VAL A C 1
ATOM 1193 O O . VAL A 1 162 ? -7.239 5.654 -2.522 1.00 97.38 162 VAL A O 1
ATOM 1196 N N . LYS A 1 163 ? -5.120 4.940 -2.677 1.00 96.56 163 LYS A N 1
ATOM 1197 C CA . LYS A 1 163 ? -5.142 4.124 -1.456 1.00 96.56 163 LYS A CA 1
ATOM 1198 C C . LYS A 1 163 ? -5.345 4.952 -0.192 1.00 96.56 163 LYS A C 1
ATOM 1200 O O . LYS A 1 163 ? -6.061 4.510 0.701 1.00 96.56 163 LYS A O 1
ATOM 1205 N N . LEU A 1 164 ? -4.778 6.155 -0.116 1.00 97.12 164 LEU A N 1
ATOM 1206 C CA . LEU A 1 164 ? -5.063 7.078 0.985 1.00 97.12 164 LEU A CA 1
ATOM 1207 C C . LEU A 1 164 ? -6.543 7.479 1.004 1.00 97.12 164 LEU A C 1
ATOM 1209 O O . LEU A 1 164 ? -7.138 7.526 2.076 1.00 97.12 164 LEU A O 1
ATOM 1213 N N . GLY A 1 165 ? -7.165 7.670 -0.163 1.00 97.88 165 GLY A N 1
ATOM 1214 C CA . GLY A 1 165 ? -8.616 7.857 -0.271 1.00 97.88 165 GLY A CA 1
ATOM 1215 C C . GLY A 1 165 ? -9.410 6.671 0.288 1.00 97.88 165 GLY A C 1
ATOM 1216 O O . GLY A 1 165 ? -10.333 6.867 1.077 1.00 97.88 165 GLY A O 1
ATOM 1217 N N . ILE A 1 166 ? -9.010 5.440 -0.050 1.00 98.06 166 ILE A N 1
ATOM 1218 C CA . ILE A 1 166 ? -9.606 4.211 0.507 1.00 98.06 166 ILE A CA 1
ATOM 1219 C C . ILE A 1 166 ? -9.479 4.193 2.035 1.00 98.06 166 ILE A C 1
ATOM 1221 O O . ILE A 1 166 ? -10.474 3.979 2.725 1.00 98.06 166 ILE A O 1
ATOM 1225 N N . VAL A 1 167 ? -8.288 4.471 2.570 1.00 98.00 167 VAL A N 1
ATOM 1226 C CA . VAL A 1 167 ? -8.042 4.511 4.021 1.00 98.00 167 VAL A CA 1
ATOM 1227 C C . VAL A 1 167 ? -8.901 5.575 4.706 1.00 98.00 167 VAL A C 1
ATOM 1229 O O . VAL A 1 167 ? -9.469 5.300 5.759 1.00 98.00 167 VAL A O 1
ATOM 1232 N N . ILE A 1 168 ? -9.063 6.760 4.111 1.00 98.19 168 ILE A N 1
ATOM 1233 C CA . ILE A 1 168 ? -9.943 7.808 4.652 1.00 98.19 168 ILE A CA 1
ATOM 1234 C C . ILE A 1 168 ? -11.382 7.294 4.755 1.00 98.19 168 ILE A C 1
ATOM 1236 O O . ILE A 1 168 ? -12.005 7.436 5.806 1.00 98.19 168 ILE A O 1
ATOM 1240 N N . VAL A 1 169 ? -11.899 6.645 3.706 1.00 98.38 169 VAL A N 1
ATOM 1241 C CA . VAL A 1 169 ? -13.242 6.045 3.738 1.00 98.38 169 VAL A CA 1
ATOM 1242 C C . VAL A 1 169 ? -13.337 4.988 4.841 1.00 98.38 169 VAL A C 1
ATOM 1244 O O . VAL A 1 169 ? -14.290 5.009 5.617 1.00 98.38 169 VAL A O 1
ATOM 1247 N N . GLN A 1 170 ? -12.340 4.108 4.974 1.00 98.38 170 GLN A N 1
ATOM 1248 C CA . GLN A 1 170 ? -12.312 3.104 6.041 1.00 98.38 170 GLN A CA 1
ATOM 1249 C C . GLN A 1 170 ? -12.356 3.744 7.438 1.00 98.38 170 GLN A C 1
ATOM 1251 O O . GLN A 1 170 ? -13.125 3.282 8.284 1.00 98.38 170 GLN A O 1
ATOM 1256 N N . VAL A 1 171 ? -11.574 4.804 7.676 1.00 98.06 171 VAL A N 1
ATOM 1257 C CA . VAL A 1 171 ? -11.543 5.548 8.948 1.00 98.06 171 VAL A CA 1
ATOM 1258 C C . VAL A 1 171 ? -12.895 6.193 9.242 1.00 98.06 171 VAL A C 1
ATOM 1260 O O . VAL A 1 171 ? -13.375 6.097 10.369 1.00 98.06 171 VAL A O 1
ATOM 1263 N N . VAL A 1 172 ? -13.537 6.807 8.244 1.00 98.06 172 VAL A N 1
ATOM 1264 C CA . VAL A 1 172 ? -14.871 7.407 8.403 1.00 98.06 172 VAL A CA 1
ATOM 1265 C C . VAL A 1 172 ? -15.896 6.342 8.783 1.00 98.06 172 VAL A C 1
ATOM 1267 O O . VAL A 1 172 ? -16.642 6.536 9.739 1.00 98.06 172 VAL A O 1
ATOM 1270 N N . LEU A 1 173 ? -15.906 5.196 8.095 1.00 97.75 173 LEU A N 1
ATOM 1271 C CA . LEU A 1 173 ? -16.810 4.090 8.425 1.00 97.75 173 LEU A CA 1
ATOM 1272 C C . LEU A 1 173 ? -16.575 3.565 9.845 1.00 97.75 173 LEU A C 1
ATOM 1274 O O . LEU A 1 173 ? -17.541 3.330 10.570 1.00 97.75 173 LEU A O 1
ATOM 1278 N N . LEU A 1 174 ? -15.309 3.408 10.247 1.00 97.06 174 LEU A N 1
ATOM 1279 C CA . LEU A 1 174 ? -14.947 2.996 11.604 1.00 97.06 174 LEU A CA 1
ATOM 1280 C C . LEU A 1 174 ? -15.468 4.002 12.631 1.00 97.06 174 LEU A C 1
ATOM 1282 O O . LEU A 1 174 ? -16.113 3.603 13.591 1.00 97.06 174 LEU A O 1
ATOM 1286 N N . TRP A 1 175 ? -15.224 5.293 12.418 1.00 96.06 175 TRP A N 1
ATOM 1287 C CA . TRP A 1 175 ? -15.636 6.350 13.338 1.00 96.06 175 TRP A CA 1
ATOM 1288 C C . TRP A 1 175 ? -17.158 6.458 13.481 1.00 96.06 175 TRP A C 1
ATOM 1290 O O . TRP A 1 175 ? -17.648 6.615 14.596 1.00 96.06 175 TRP A O 1
ATOM 1300 N N . VAL A 1 176 ? -17.907 6.332 12.378 1.00 95.62 176 VAL A N 1
ATOM 1301 C CA . VAL A 1 176 ? -19.381 6.349 12.398 1.00 95.62 176 VAL A CA 1
ATOM 1302 C C . VAL A 1 176 ? -19.938 5.171 13.196 1.00 95.62 176 VAL A C 1
ATOM 1304 O O . VAL A 1 176 ? -20.871 5.361 13.964 1.00 95.62 176 VAL A O 1
ATOM 1307 N N . CYS A 1 177 ? -19.370 3.974 13.028 1.00 94.38 177 CYS A N 1
ATOM 1308 C CA . CYS A 1 177 ? -19.842 2.766 13.710 1.00 94.38 177 CYS A CA 1
ATOM 1309 C C . CYS A 1 177 ? -19.361 2.666 15.166 1.00 94.38 177 CYS A C 1
ATOM 1311 O O . CYS A 1 177 ? -20.003 2.025 15.986 1.00 94.38 177 CYS A O 1
ATOM 1313 N N . ALA A 1 178 ? -18.210 3.260 15.488 1.00 90.94 178 ALA A N 1
ATOM 1314 C CA . ALA A 1 178 ? -17.601 3.162 16.810 1.00 90.94 178 ALA A CA 1
ATOM 1315 C C . ALA A 1 178 ? -18.172 4.149 17.839 1.00 90.94 178 ALA A C 1
ATOM 1317 O O . ALA A 1 178 ? -17.880 3.977 19.021 1.00 90.94 178 ALA A O 1
ATOM 1318 N N . ARG A 1 179 ? -18.944 5.159 17.416 1.00 83.94 179 ARG A N 1
ATOM 1319 C CA . ARG A 1 179 ? -19.725 6.022 18.314 1.00 83.94 179 ARG A CA 1
ATOM 1320 C C . ARG A 1 179 ? -20.876 5.236 18.928 1.00 83.94 179 ARG A C 1
ATOM 1322 O O . ARG A 1 179 ? -20.913 5.170 20.177 1.00 83.94 179 ARG A O 1
#